Protein AF-A0AAU3E1F2-F1 (afdb_monomer_lite)

Foldseek 3Di:
DALLVCCVPPVPVSCVLPDDDPDDCVVVCVVCVVVLVVQLVVQCQFQNNVCSVVLSVVLVVLLSVLSVCVSVVVDDCVVPVDHSVRSSVVSVVPHHGDD

Radius of gyration: 14.95 Å; chains: 1; bounding box: 29×42×34 Å

pLDDT: mean 90.67, std 7.1, range [60.06, 97.69]

Sequence (99 aa):
MSPVETGRSHPHLYRLMFATPAADPTAAVHTAQRAHDLFVEIVAGVVGPAQAQQYGALLVTTAHGVTNLELSGHLTWDKWHAIAEDLGDLLIGLLPRTA

Secondary structure (DSSP, 8-state):
--HHHHHHH-HHHHHHHTSPPSS-THHHHHHHHHHHHHHHHHHHHHH-TTTHHHHHHHHHHHHHHHHHHHHTT-S-HHHHS--HHHHHHHHHHTSPPP-

Structure (mmCIF, N/CA/C/O backbone):
data_AF-A0AAU3E1F2-F1
#
_entry.id   AF-A0AAU3E1F2-F1
#
loop_
_atom_site.group_PDB
_atom_site.id
_atom_site.type_symbol
_atom_site.label_atom_id
_atom_site.label_alt_id
_atom_site.label_comp_id
_atom_site.label_asym_id
_atom_site.label_entity_id
_atom_site.label_seq_id
_atom_site.pdbx_PDB_ins_code
_atom_site.Cartn_x
_atom_site.Cartn_y
_atom_site.Cartn_z
_atom_site.occupancy
_atom_site.B_iso_or_equiv
_atom_site.auth_seq_id
_atom_site.auth_comp_id
_atom_site.auth_asym_id
_atom_site.auth_atom_id
_atom_site.pdbx_PDB_model_num
ATOM 1 N N . MET A 1 1 ? -7.782 -0.219 -11.690 1.00 65.25 1 MET A N 1
ATOM 2 C CA . MET A 1 1 ? -6.404 -0.559 -12.077 1.00 65.25 1 MET A CA 1
ATOM 3 C C . MET A 1 1 ? -5.539 -0.412 -10.840 1.00 65.25 1 MET A C 1
ATOM 5 O O . MET A 1 1 ? -5.567 0.655 -10.234 1.00 65.25 1 MET A O 1
ATOM 9 N N . SER A 1 2 ? -4.881 -1.481 -10.404 1.00 81.12 2 SER A N 1
ATOM 10 C CA . SER A 1 2 ? -4.037 -1.491 -9.207 1.00 81.12 2 SER A CA 1
ATOM 11 C C . SER A 1 2 ? -2.690 -0.788 -9.459 1.00 81.12 2 SER A C 1
ATOM 13 O O . SER A 1 2 ? -2.307 -0.567 -10.617 1.00 81.12 2 SER A O 1
ATOM 15 N N . PRO A 1 3 ? -1.934 -0.436 -8.401 1.00 81.81 3 PRO A N 1
ATOM 16 C CA . PRO A 1 3 ? -0.561 0.048 -8.539 1.00 81.81 3 PRO A CA 1
ATOM 17 C C . PRO A 1 3 ? 0.331 -0.928 -9.324 1.00 81.81 3 PRO A C 1
ATOM 19 O O . PRO A 1 3 ? 1.065 -0.488 -10.205 1.00 81.81 3 PRO A O 1
ATOM 22 N N . VAL A 1 4 ? 0.194 -2.238 -9.084 1.00 85.56 4 VAL A N 1
ATOM 23 C CA . VAL A 1 4 ? 0.940 -3.302 -9.784 1.00 85.56 4 VAL A CA 1
ATOM 24 C C . VAL A 1 4 ? 0.603 -3.310 -11.277 1.00 85.56 4 VAL A C 1
ATOM 26 O O . VAL A 1 4 ? 1.494 -3.234 -12.122 1.00 85.56 4 VAL A O 1
ATOM 29 N N . GLU A 1 5 ? -0.687 -3.299 -11.625 1.00 89.38 5 GLU A N 1
ATOM 30 C CA . GLU A 1 5 ? -1.141 -3.261 -13.023 1.00 89.38 5 GLU A CA 1
ATOM 31 C C . GLU A 1 5 ? -0.662 -1.995 -13.747 1.00 89.38 5 GLU A C 1
ATOM 33 O O . GLU A 1 5 ? -0.262 -2.044 -14.914 1.00 89.38 5 GLU A O 1
ATOM 38 N N . THR A 1 6 ? -0.667 -0.858 -13.044 1.00 88.00 6 THR A N 1
ATOM 39 C CA . THR A 1 6 ? -0.158 0.419 -13.562 1.00 88.00 6 THR A CA 1
ATOM 40 C C . THR A 1 6 ? 1.354 0.361 -13.770 1.00 88.00 6 THR A C 1
ATOM 42 O O . THR A 1 6 ? 1.840 0.829 -14.797 1.00 88.00 6 THR A O 1
ATOM 45 N N . GLY A 1 7 ? 2.097 -0.241 -12.837 1.00 87.81 7 GLY A N 1
ATOM 46 C CA . GLY A 1 7 ? 3.535 -0.471 -12.955 1.00 87.81 7 GLY A CA 1
ATOM 47 C C . GLY A 1 7 ? 3.887 -1.293 -14.191 1.00 87.81 7 GLY A C 1
ATOM 48 O O . GLY A 1 7 ? 4.752 -0.884 -14.962 1.00 87.81 7 GLY A O 1
ATOM 49 N N . ARG A 1 8 ? 3.168 -2.396 -14.429 1.00 91.62 8 ARG A N 1
ATOM 50 C CA . ARG A 1 8 ? 3.366 -3.271 -15.598 1.00 91.62 8 ARG A CA 1
ATOM 51 C C . ARG A 1 8 ? 2.999 -2.587 -16.917 1.00 91.62 8 ARG A C 1
ATOM 53 O O . ARG A 1 8 ? 3.763 -2.648 -17.875 1.00 91.62 8 ARG A O 1
ATOM 60 N N . SER A 1 9 ? 1.842 -1.925 -16.964 1.00 94.38 9 SER A N 1
ATOM 61 C CA . SER A 1 9 ? 1.291 -1.366 -18.210 1.00 94.38 9 SER A CA 1
ATOM 62 C C . SER A 1 9 ? 1.897 -0.009 -18.579 1.00 94.38 9 SER A C 1
ATOM 64 O O . SER A 1 9 ? 2.018 0.325 -19.755 1.00 94.38 9 SER A O 1
ATOM 66 N N . HIS A 1 10 ? 2.278 0.790 -17.578 1.00 92.75 10 HIS A N 1
ATOM 67 C CA . HIS A 1 10 ? 2.746 2.166 -17.742 1.00 92.75 10 HIS A CA 1
ATOM 68 C C . HIS A 1 10 ? 3.899 2.494 -16.769 1.00 92.75 10 HIS A C 1
ATOM 70 O O . HIS A 1 10 ? 3.786 3.410 -15.946 1.00 92.75 10 HIS A O 1
ATOM 76 N N . PRO A 1 11 ? 5.058 1.817 -16.874 1.00 88.88 11 PRO A N 1
ATOM 77 C CA . PRO A 1 11 ? 6.144 1.909 -15.888 1.00 88.88 11 PRO A CA 1
ATOM 78 C C . PRO A 1 11 ? 6.728 3.320 -15.721 1.00 88.88 11 PRO A C 1
ATOM 80 O O . PRO A 1 11 ? 7.299 3.647 -14.679 1.00 88.88 11 PRO A O 1
ATOM 83 N N . HIS A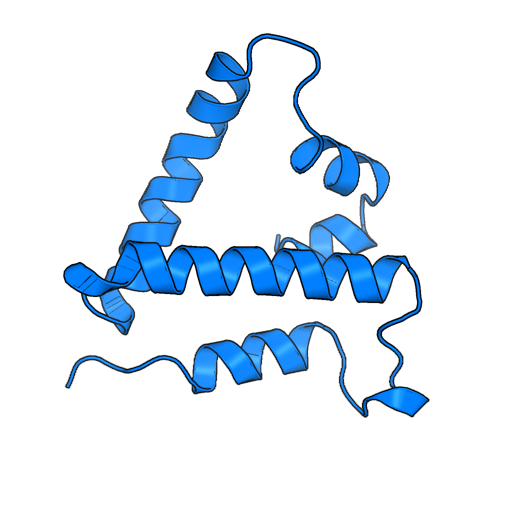 1 12 ? 6.613 4.172 -16.742 1.00 90.12 12 HIS A N 1
ATOM 84 C CA . HIS A 1 12 ? 7.036 5.573 -16.675 1.00 90.12 12 HIS A CA 1
ATOM 85 C C . HIS A 1 12 ? 6.025 6.455 -15.925 1.00 90.12 12 HIS A C 1
ATOM 87 O O . HIS A 1 12 ? 6.437 7.302 -15.136 1.00 90.12 12 HIS A O 1
ATOM 93 N N . LEU A 1 13 ? 4.718 6.230 -16.118 1.00 88.62 13 LEU A N 1
ATOM 94 C CA . LEU A 1 13 ? 3.667 6.955 -15.391 1.00 88.62 13 LEU A CA 1
ATOM 95 C C . LEU A 1 13 ? 3.634 6.548 -13.921 1.00 88.62 13 LEU A C 1
ATOM 97 O O . LEU A 1 13 ? 3.514 7.407 -13.054 1.00 88.62 13 LEU A O 1
ATOM 101 N N . TYR A 1 14 ? 3.818 5.256 -13.639 1.00 89.38 14 TYR A N 1
ATOM 102 C CA . TYR A 1 14 ? 3.936 4.759 -12.273 1.00 89.38 14 TYR A CA 1
ATOM 103 C C . TYR A 1 14 ? 5.071 5.463 -11.515 1.00 89.38 14 TYR A C 1
ATOM 105 O O . TYR A 1 14 ? 4.865 5.978 -10.420 1.00 89.38 14 TYR A O 1
ATOM 113 N N . ARG A 1 15 ? 6.259 5.567 -12.129 1.00 87.62 15 ARG A N 1
ATOM 114 C CA . ARG A 1 15 ? 7.389 6.306 -11.544 1.00 87.62 15 ARG A CA 1
ATOM 115 C C . ARG A 1 15 ? 7.078 7.784 -11.320 1.00 87.62 15 ARG A C 1
ATOM 117 O O . ARG A 1 15 ? 7.482 8.316 -10.295 1.00 87.62 15 ARG A O 1
ATOM 124 N N . LEU A 1 16 ? 6.362 8.434 -12.238 1.00 88.50 16 LEU A N 1
ATOM 125 C CA . LEU A 1 16 ? 5.970 9.836 -12.083 1.00 88.50 16 LEU A CA 1
ATOM 126 C C . LEU A 1 16 ? 4.985 10.038 -10.921 1.00 88.50 16 LEU A C 1
ATOM 128 O O . LEU A 1 16 ? 5.130 10.996 -10.171 1.00 88.50 16 LEU A O 1
ATOM 132 N N . MET A 1 17 ? 4.023 9.125 -10.745 1.00 85.69 17 MET A N 1
ATOM 133 C CA . MET A 1 17 ? 3.007 9.198 -9.686 1.00 85.69 17 MET A CA 1
ATOM 134 C C . MET A 1 17 ? 3.604 9.145 -8.271 1.00 85.69 17 MET A C 1
ATOM 136 O O . MET A 1 17 ? 3.036 9.722 -7.349 1.00 85.69 17 MET A O 1
ATOM 140 N N . PHE A 1 18 ? 4.747 8.475 -8.106 1.00 83.88 18 PHE A N 1
ATOM 141 C CA . PHE A 1 18 ? 5.418 8.290 -6.814 1.00 83.88 18 PHE A CA 1
ATOM 142 C C . PHE A 1 1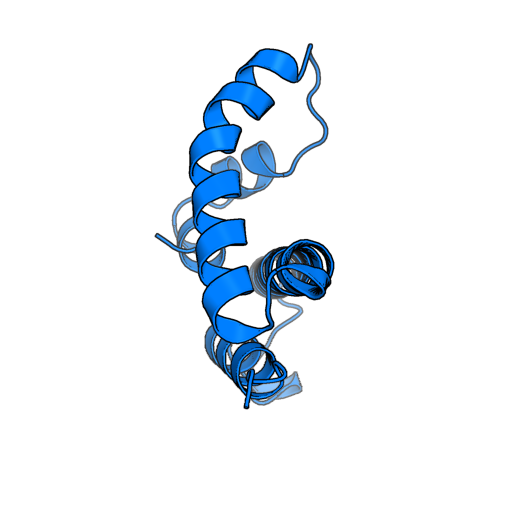8 ? 6.750 9.044 -6.682 1.00 83.88 18 PHE A C 1
ATOM 144 O O . PHE A 1 18 ? 7.464 8.864 -5.697 1.00 83.88 18 PHE A O 1
ATOM 151 N N . ALA A 1 19 ? 7.108 9.879 -7.658 1.00 84.94 19 ALA A N 1
ATOM 152 C CA . ALA A 1 19 ? 8.280 10.736 -7.554 1.00 84.94 19 ALA A CA 1
ATOM 153 C C . ALA A 1 19 ? 8.012 11.918 -6.613 1.00 84.94 19 ALA A C 1
ATOM 155 O O . ALA A 1 19 ? 6.885 12.406 -6.510 1.00 84.94 19 ALA A O 1
ATOM 156 N N . THR A 1 20 ? 9.068 12.437 -5.982 1.00 78.69 20 THR A N 1
ATOM 157 C CA . THR A 1 20 ? 8.992 13.728 -5.292 1.00 78.69 20 THR A CA 1
ATOM 158 C C . THR A 1 20 ? 8.591 14.812 -6.301 1.00 78.69 20 THR A C 1
ATOM 160 O O . THR A 1 20 ? 9.288 14.975 -7.309 1.00 78.69 20 THR A O 1
ATOM 163 N N . PRO A 1 21 ? 7.498 15.558 -6.066 1.00 75.81 21 PRO A N 1
ATOM 164 C CA . PRO A 1 21 ? 7.049 16.592 -6.992 1.00 75.81 21 PRO A CA 1
ATOM 165 C C . PRO A 1 21 ? 8.108 17.686 -7.158 1.00 75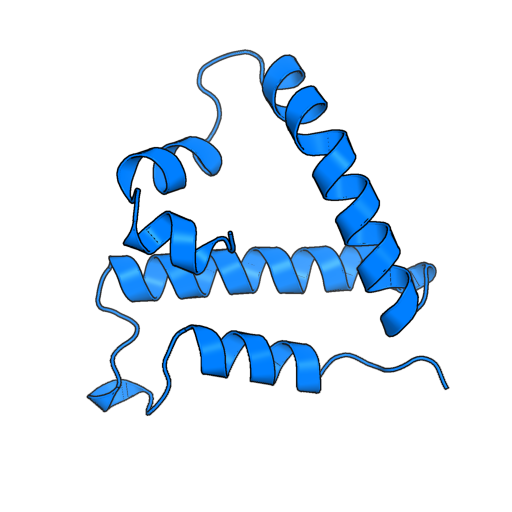.81 21 PRO A C 1
ATOM 167 O O . PRO A 1 21 ? 8.632 18.208 -6.178 1.00 75.81 21 PRO A O 1
ATOM 170 N N . ALA A 1 22 ? 8.422 18.044 -8.406 1.00 75.38 22 ALA A N 1
ATOM 171 C CA . ALA A 1 22 ? 9.372 19.118 -8.718 1.00 75.38 22 ALA A CA 1
ATOM 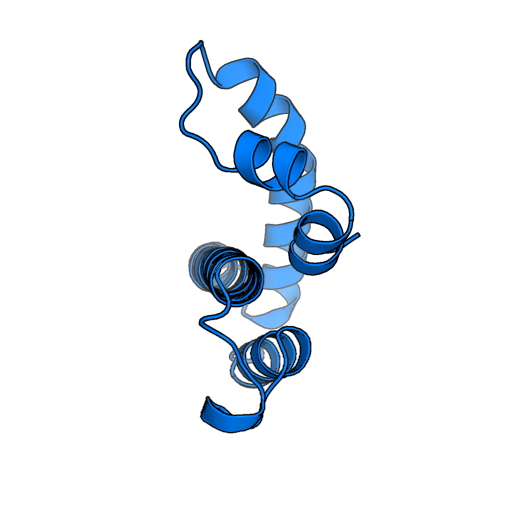172 C C . ALA A 1 22 ? 8.767 20.531 -8.566 1.00 75.38 22 ALA A C 1
ATOM 174 O O . ALA A 1 22 ? 9.497 21.518 -8.546 1.00 75.38 22 ALA A O 1
ATOM 175 N N . ALA A 1 23 ? 7.438 20.623 -8.479 1.00 77.00 23 ALA A N 1
ATOM 176 C CA . ALA A 1 23 ? 6.662 21.847 -8.299 1.00 77.00 23 ALA A CA 1
ATOM 177 C C . ALA A 1 23 ? 5.709 21.696 -7.100 1.00 77.00 23 ALA A C 1
ATOM 179 O O . ALA A 1 23 ? 5.680 20.640 -6.466 1.00 77.00 23 ALA A O 1
ATOM 180 N N . ASP A 1 24 ? 4.927 22.740 -6.807 1.00 80.12 24 ASP A N 1
ATOM 181 C CA . ASP A 1 24 ? 3.914 22.721 -5.746 1.00 80.12 24 ASP A CA 1
ATOM 182 C C . ASP A 1 24 ? 3.007 21.474 -5.861 1.00 80.12 24 ASP A C 1
ATOM 184 O O . ASP A 1 24 ? 2.296 21.314 -6.862 1.00 80.12 24 ASP A O 1
ATOM 188 N N . PRO A 1 25 ? 3.018 20.576 -4.856 1.00 79.50 25 PRO A N 1
ATOM 189 C CA . PRO A 1 25 ? 2.266 19.333 -4.905 1.00 79.50 25 PRO A CA 1
ATOM 190 C C . PRO A 1 25 ? 0.763 19.531 -4.694 1.00 79.50 25 PRO A C 1
ATOM 192 O O . PRO A 1 25 ? 0.014 18.573 -4.872 1.00 79.50 25 PRO A O 1
ATOM 195 N N . THR A 1 26 ? 0.299 20.731 -4.325 1.00 83.94 26 THR A N 1
ATOM 196 C CA . THR A 1 26 ? -1.089 20.993 -3.905 1.00 83.94 26 THR A CA 1
ATOM 197 C C . THR A 1 26 ? -2.119 20.480 -4.912 1.00 83.94 26 THR A C 1
ATOM 199 O O . THR A 1 26 ? -3.074 19.803 -4.533 1.00 83.94 26 THR A O 1
ATOM 202 N N . ALA A 1 27 ? -1.908 20.722 -6.209 1.00 80.19 27 ALA A N 1
ATOM 203 C CA . ALA A 1 27 ? -2.822 20.251 -7.252 1.00 80.19 27 ALA A CA 1
ATOM 204 C C . ALA A 1 27 ? -2.848 18.713 -7.373 1.00 80.19 27 A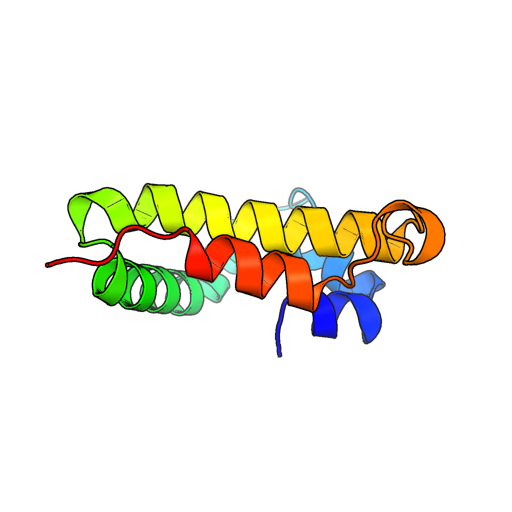LA A C 1
ATOM 206 O O . ALA A 1 27 ? -3.914 18.117 -7.562 1.00 80.19 27 ALA A O 1
ATOM 207 N N . ALA A 1 28 ? -1.691 18.058 -7.233 1.00 78.31 28 ALA A N 1
ATOM 208 C CA . ALA A 1 28 ? -1.582 16.601 -7.274 1.00 78.31 28 ALA A CA 1
ATOM 209 C C . ALA A 1 28 ? -2.219 15.959 -6.031 1.00 78.31 28 ALA A C 1
ATOM 211 O O . ALA A 1 28 ? -2.992 15.009 -6.161 1.00 78.31 28 ALA A O 1
ATOM 212 N N . VAL A 1 29 ? -1.971 16.529 -4.848 1.00 82.25 29 VAL A N 1
ATOM 213 C CA . VAL A 1 29 ? -2.587 16.111 -3.580 1.00 82.25 29 VAL A CA 1
ATOM 214 C C . VAL A 1 29 ? -4.104 16.217 -3.675 1.00 82.25 29 VAL A C 1
ATOM 216 O O . VAL A 1 29 ? -4.792 15.228 -3.446 1.00 82.25 29 VAL A O 1
ATOM 219 N N . HIS A 1 30 ? -4.629 17.366 -4.107 1.00 82.75 30 HIS A N 1
ATOM 220 C CA . HIS A 1 30 ? -6.071 17.574 -4.236 1.00 82.75 30 HIS A CA 1
ATOM 221 C C . HIS A 1 30 ? -6.719 16.597 -5.233 1.00 82.75 30 HIS A C 1
ATOM 223 O O . HIS A 1 30 ? -7.840 16.134 -5.028 1.00 82.75 30 HIS A O 1
ATOM 229 N N . THR A 1 31 ? -6.011 16.243 -6.310 1.00 84.38 31 THR A N 1
ATOM 230 C CA . THR A 1 31 ? -6.488 15.258 -7.295 1.00 84.38 31 THR A CA 1
ATOM 231 C C . THR A 1 31 ? -6.545 13.847 -6.704 1.00 84.38 31 THR A C 1
ATOM 233 O O . THR A 1 31 ? -7.505 13.115 -6.948 1.00 84.38 31 THR A O 1
ATOM 236 N N . ALA A 1 32 ? -5.548 13.467 -5.902 1.00 84.00 32 ALA A N 1
ATOM 237 C CA . ALA A 1 32 ? -5.490 12.158 -5.254 1.00 84.00 32 ALA A CA 1
ATOM 238 C C . ALA A 1 32 ? -6.415 12.043 -4.030 1.00 84.00 32 ALA A C 1
ATOM 240 O O . ALA A 1 32 ? -6.785 10.933 -3.648 1.00 84.00 32 ALA A O 1
ATOM 241 N N . GLN A 1 33 ? -6.813 13.170 -3.433 1.00 88.12 33 GLN A N 1
ATOM 242 C CA . GLN A 1 33 ? -7.481 13.218 -2.134 1.00 88.12 33 GLN A CA 1
ATOM 243 C C . GLN A 1 33 ? -8.767 12.392 -2.085 1.00 88.12 33 GLN A C 1
ATOM 245 O O . GLN A 1 33 ? -8.921 11.568 -1.196 1.00 88.12 33 GLN A O 1
ATOM 250 N N . ARG A 1 34 ? -9.636 12.492 -3.098 1.00 88.88 34 ARG A N 1
ATOM 251 C CA . ARG A 1 34 ? -10.867 11.681 -3.140 1.00 88.88 34 ARG A CA 1
ATOM 252 C C . ARG A 1 34 ? -10.581 10.176 -3.153 1.00 88.88 34 ARG A C 1
ATOM 254 O O . ARG A 1 34 ? -11.285 9.412 -2.502 1.00 88.88 34 ARG A O 1
ATOM 261 N N . ALA A 1 35 ? -9.585 9.743 -3.925 1.00 89.19 35 ALA A N 1
ATOM 262 C CA . ALA A 1 35 ? -9.218 8.330 -3.994 1.00 89.19 35 ALA A CA 1
ATOM 263 C C . ALA A 1 35 ? -8.595 7.857 -2.672 1.00 89.19 35 ALA A C 1
ATOM 265 O O . ALA A 1 35 ? -8.867 6.743 -2.233 1.00 89.19 35 ALA A O 1
ATOM 266 N N . HIS A 1 36 ? -7.807 8.719 -2.027 1.00 91.12 36 HIS A N 1
ATOM 267 C CA . HIS A 1 36 ? -7.249 8.469 -0.704 1.00 91.12 36 HIS A CA 1
ATOM 268 C C . HIS A 1 36 ? -8.339 8.353 0.371 1.00 91.12 36 HIS A C 1
ATOM 270 O O . HIS A 1 36 ? -8.327 7.388 1.130 1.00 91.12 36 HIS A O 1
ATOM 276 N N . ASP A 1 37 ? -9.305 9.271 0.401 1.00 94.44 37 ASP A N 1
ATOM 277 C CA . ASP A 1 37 ? -10.388 9.276 1.390 1.00 94.44 37 ASP A CA 1
ATOM 278 C C . ASP A 1 37 ? -11.232 7.996 1.294 1.00 94.44 37 ASP A C 1
ATOM 280 O O . ASP A 1 37 ? -11.446 7.316 2.297 1.00 94.44 37 ASP A O 1
ATOM 284 N N . LEU A 1 38 ? -11.624 7.607 0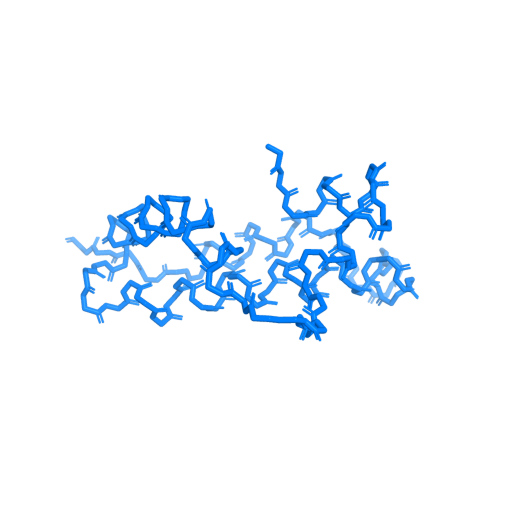.073 1.00 95.69 38 LEU A N 1
ATOM 285 C CA . LEU A 1 38 ? -12.345 6.351 -0.176 1.00 95.69 38 LEU A CA 1
ATOM 286 C C . LEU A 1 38 ? -11.521 5.122 0.223 1.00 95.69 38 LEU A C 1
ATOM 288 O O . LEU A 1 38 ? -12.053 4.157 0.768 1.00 95.69 38 LEU A O 1
ATOM 292 N N . PHE A 1 39 ? -10.216 5.138 -0.044 1.00 95.19 39 PHE A N 1
ATOM 293 C CA . PHE A 1 39 ? -9.328 4.059 0.371 1.00 95.19 39 PHE A CA 1
ATOM 294 C C . PHE A 1 39 ? -9.287 3.921 1.898 1.00 95.19 39 PHE A C 1
ATOM 296 O O . PHE A 1 39 ? -9.453 2.816 2.415 1.00 95.19 39 PHE A O 1
ATOM 303 N N . VAL A 1 40 ? -9.122 5.027 2.628 1.00 96.94 40 VAL A N 1
ATOM 304 C CA . VAL A 1 40 ? -9.112 5.019 4.098 1.00 96.94 40 VAL A CA 1
ATOM 305 C C . VAL A 1 40 ? -10.462 4.562 4.656 1.00 96.94 40 VAL A C 1
ATOM 307 O O . VAL A 1 40 ? -10.480 3.805 5.625 1.00 96.94 40 VAL A O 1
ATOM 310 N N . GLU A 1 41 ? -11.578 4.953 4.036 1.00 97.69 41 GLU A N 1
ATOM 311 C CA . GLU A 1 41 ? -12.923 4.492 4.405 1.00 97.69 41 GLU A CA 1
ATOM 312 C C . GLU A 1 41 ? -13.063 2.965 4.280 1.00 97.69 41 GLU A C 1
ATOM 314 O O . GLU A 1 41 ? -13.515 2.303 5.217 1.00 97.69 41 GLU A O 1
ATOM 319 N N . ILE A 1 42 ? -12.603 2.382 3.168 1.00 97.06 42 ILE A N 1
ATOM 320 C CA . ILE A 1 42 ? -12.615 0.926 2.959 1.00 97.06 42 ILE A CA 1
ATOM 321 C C . ILE A 1 42 ? -11.768 0.217 4.019 1.00 97.06 42 ILE A C 1
ATOM 323 O O . ILE A 1 42 ? -12.214 -0.762 4.618 1.00 97.06 42 ILE A O 1
ATOM 327 N N . VAL A 1 43 ? -10.557 0.716 4.281 1.00 97.31 43 VAL A N 1
ATOM 328 C CA . VAL A 1 43 ? -9.668 0.131 5.293 1.00 97.31 43 VAL A CA 1
ATOM 329 C C . VAL A 1 43 ? -10.306 0.219 6.680 1.00 97.31 43 VAL A C 1
ATOM 331 O O . VAL A 1 43 ? -10.289 -0.766 7.418 1.00 97.31 43 VAL A O 1
ATOM 334 N N . ALA A 1 44 ? -10.932 1.348 7.022 1.00 97.31 44 ALA A N 1
ATOM 335 C CA . ALA A 1 44 ? -11.651 1.518 8.283 1.00 97.31 44 ALA A CA 1
ATOM 336 C C . ALA A 1 44 ? -12.767 0.482 8.470 1.00 97.31 44 ALA A C 1
ATOM 338 O O . ALA A 1 44 ? -12.969 0.015 9.590 1.00 97.31 44 ALA A O 1
ATOM 339 N N . GLY A 1 45 ? -13.443 0.079 7.390 1.00 96.94 45 GLY A N 1
ATOM 340 C CA . GLY A 1 45 ? -14.442 -0.992 7.413 1.00 96.94 45 GLY A CA 1
ATOM 341 C C . GLY A 1 45 ? -13.883 -2.371 7.793 1.00 96.94 45 GLY A C 1
ATOM 342 O O . GLY A 1 45 ? -14.639 -3.215 8.263 1.00 96.94 45 GLY A O 1
ATOM 343 N N . VAL A 1 46 ? -12.574 -2.596 7.627 1.00 96.94 46 VAL A N 1
ATOM 344 C CA . VAL A 1 46 ? -11.904 -3.872 7.937 1.00 96.94 46 VAL A CA 1
ATOM 345 C C . VAL A 1 46 ? -11.230 -3.848 9.310 1.00 96.94 46 VAL A C 1
ATOM 347 O O . VAL A 1 46 ? -11.414 -4.770 10.102 1.00 96.94 46 VAL A O 1
ATOM 350 N N . VAL A 1 47 ? -10.442 -2.805 9.591 1.00 97.12 47 VAL A N 1
ATOM 351 C CA . VAL A 1 47 ? -9.554 -2.737 10.775 1.00 97.12 47 VAL A CA 1
ATOM 352 C C . VAL A 1 47 ? -10.074 -1.810 11.883 1.00 97.12 47 VAL A C 1
ATOM 354 O O . VAL A 1 47 ? -9.459 -1.683 12.948 1.00 97.12 47 VAL A O 1
ATOM 357 N N . GLY A 1 48 ? -11.197 -1.135 11.630 1.00 97.25 48 GLY A N 1
ATOM 358 C CA . GLY A 1 48 ? -11.759 -0.088 12.475 1.00 97.25 48 GLY A CA 1
ATOM 359 C C . GLY A 1 48 ? -11.146 1.299 12.210 1.00 97.25 48 GLY A C 1
ATOM 360 O O . GLY A 1 48 ? -9.980 1.419 11.822 1.00 97.25 48 GLY A O 1
ATOM 361 N N . PRO A 1 49 ? -11.896 2.387 12.469 1.00 96.56 49 PRO A N 1
ATOM 362 C CA . PRO A 1 49 ? -11.484 3.752 12.120 1.00 96.56 49 PRO A CA 1
ATOM 363 C C . PRO A 1 49 ? -10.215 4.213 12.847 1.00 96.56 49 PRO A C 1
ATOM 365 O O . PRO A 1 49 ? -9.416 4.951 12.279 1.00 96.56 49 PRO A O 1
ATOM 368 N N . ALA A 1 50 ? -9.987 3.740 14.078 1.00 96.75 50 ALA A N 1
ATOM 369 C CA . ALA A 1 50 ? -8.815 4.108 14.873 1.00 96.75 50 ALA A CA 1
ATOM 370 C C . ALA A 1 50 ? -7.488 3.633 14.255 1.00 96.75 50 ALA A C 1
ATOM 372 O O . ALA A 1 50 ? -6.456 4.265 14.462 1.00 96.75 50 ALA A O 1
ATOM 373 N N . GLN A 1 51 ? -7.513 2.536 13.492 1.00 96.69 51 GLN A N 1
ATOM 374 C CA . GLN A 1 51 ? -6.314 1.933 12.902 1.00 96.69 51 GLN A CA 1
ATOM 375 C C . GLN A 1 51 ? -6.231 2.148 11.381 1.00 96.69 51 GLN A C 1
ATOM 377 O O . GLN A 1 51 ? -5.225 1.796 10.762 1.00 96.69 51 GLN A O 1
ATOM 382 N N . ALA A 1 52 ? -7.259 2.749 10.772 1.00 97.06 52 ALA A N 1
ATOM 383 C CA . ALA A 1 52 ? -7.411 2.848 9.322 1.00 97.06 52 ALA A CA 1
ATOM 384 C C . ALA A 1 52 ? -6.230 3.540 8.632 1.00 97.06 52 ALA A C 1
ATOM 386 O O . ALA A 1 52 ? -5.735 3.064 7.615 1.00 97.06 52 ALA A O 1
ATOM 387 N N . GLN A 1 53 ? -5.725 4.625 9.222 1.00 96.00 53 GLN A N 1
ATOM 388 C CA . GLN A 1 53 ? -4.577 5.356 8.681 1.00 96.00 53 GLN A CA 1
ATOM 389 C C . GLN A 1 53 ? -3.289 4.517 8.707 1.00 96.00 53 GLN A C 1
ATOM 391 O O . GLN A 1 53 ? -2.548 4.480 7.727 1.00 96.00 53 GLN A O 1
ATOM 396 N N . GLN A 1 54 ? -3.032 3.798 9.805 1.00 96.94 54 GLN A N 1
ATOM 397 C CA . GLN A 1 54 ? -1.815 2.995 9.966 1.00 96.94 54 GLN A CA 1
ATOM 398 C C . GLN A 1 54 ? -1.806 1.784 9.023 1.00 96.94 54 GLN A C 1
ATOM 400 O O . GLN A 1 54 ? -0.823 1.563 8.315 1.00 96.94 54 GLN A O 1
ATOM 405 N N . TYR A 1 55 ? -2.911 1.036 8.952 1.00 97.38 55 TYR A N 1
ATOM 406 C CA . TYR A 1 55 ? -3.020 -0.087 8.014 1.00 97.38 55 TYR A CA 1
ATOM 407 C C . TYR A 1 55 ? -3.133 0.374 6.562 1.00 97.38 55 TYR A C 1
ATOM 409 O O . TYR A 1 55 ? -2.587 -0.279 5.676 1.00 97.38 55 TYR A O 1
ATOM 417 N N . GLY A 1 56 ? -3.757 1.525 6.306 1.00 96.56 56 GLY A N 1
ATOM 418 C CA . GLY A 1 56 ? -3.772 2.140 4.984 1.00 96.56 56 GLY A CA 1
ATOM 419 C C . GLY A 1 56 ? -2.357 2.447 4.488 1.00 96.56 56 GLY A C 1
ATOM 420 O O . GLY A 1 56 ? -1.993 2.077 3.372 1.00 96.56 56 GLY A O 1
ATOM 421 N N . ALA A 1 57 ? -1.518 3.039 5.342 1.00 96.06 57 ALA A N 1
ATOM 422 C CA . ALA A 1 57 ? -0.111 3.275 5.031 1.00 96.06 57 ALA A CA 1
ATOM 423 C C . ALA A 1 57 ? 0.660 1.964 4.781 1.00 96.06 57 ALA A C 1
ATOM 425 O O . ALA A 1 57 ? 1.449 1.887 3.837 1.00 96.06 57 ALA A O 1
ATOM 426 N N . LEU A 1 58 ? 0.409 0.913 5.568 1.00 96.50 58 LEU A N 1
ATOM 427 C CA . LEU A 1 58 ? 1.047 -0.396 5.383 1.00 96.50 58 LEU A CA 1
ATOM 428 C C . LEU A 1 58 ? 0.685 -1.033 4.029 1.00 96.50 58 LEU A C 1
ATOM 430 O O . LEU A 1 58 ? 1.557 -1.535 3.320 1.00 96.50 58 LEU A O 1
ATOM 434 N N . LEU A 1 59 ? -0.588 -0.962 3.639 1.00 95.81 59 LEU A N 1
ATOM 435 C CA . LEU A 1 59 ? -1.070 -1.465 2.351 1.00 95.81 59 LEU A CA 1
ATOM 436 C C . LEU A 1 59 ? -0.448 -0.700 1.176 1.00 95.81 59 LEU A C 1
ATOM 438 O O . LEU A 1 59 ? 0.062 -1.317 0.241 1.00 95.81 59 LEU A O 1
ATOM 442 N N . VAL A 1 60 ? -0.431 0.637 1.234 1.00 93.62 60 VAL A N 1
ATOM 443 C CA . VAL A 1 60 ? 0.148 1.477 0.170 1.00 93.62 60 VAL A CA 1
ATOM 444 C C . VAL A 1 60 ? 1.652 1.252 0.036 1.00 93.62 60 VAL A C 1
ATOM 446 O O . VAL A 1 60 ? 2.148 1.072 -1.075 1.00 93.62 60 VAL A O 1
ATOM 449 N N . THR A 1 61 ? 2.385 1.231 1.151 1.00 94.12 61 THR A N 1
ATOM 450 C CA . THR A 1 61 ? 3.838 0.992 1.136 1.00 94.12 61 THR A CA 1
ATOM 451 C C . THR A 1 61 ? 4.179 -0.399 0.613 1.00 94.12 61 THR A C 1
ATOM 453 O O . THR A 1 61 ? 5.124 -0.535 -0.162 1.00 94.12 61 THR A O 1
ATOM 456 N N . THR A 1 62 ? 3.378 -1.413 0.947 1.00 94.62 62 THR A N 1
ATOM 457 C CA . THR A 1 62 ? 3.558 -2.775 0.429 1.00 94.62 62 THR A CA 1
ATOM 458 C C . THR A 1 62 ? 3.286 -2.844 -1.065 1.00 94.62 62 THR A C 1
ATOM 460 O O . THR A 1 62 ? 4.149 -3.304 -1.807 1.00 94.62 62 THR A O 1
ATOM 463 N N . ALA A 1 63 ? 2.148 -2.325 -1.536 1.00 92.62 63 ALA A N 1
ATOM 464 C CA . ALA A 1 63 ? 1.845 -2.284 -2.966 1.00 92.62 63 ALA A CA 1
ATOM 465 C C . ALA A 1 63 ? 2.945 -1.549 -3.749 1.00 92.62 63 ALA A C 1
ATOM 467 O O . ALA A 1 63 ? 3.374 -2.009 -4.812 1.00 92.62 63 ALA A O 1
ATOM 468 N N . HIS A 1 64 ? 3.453 -0.443 -3.196 1.00 93.12 64 HIS A N 1
ATOM 469 C CA . HIS A 1 64 ? 4.538 0.309 -3.809 1.00 93.12 64 HIS A CA 1
ATOM 470 C C . HIS A 1 64 ? 5.853 -0.481 -3.856 1.00 93.12 64 HIS A C 1
ATOM 472 O O . HIS A 1 64 ? 6.475 -0.583 -4.916 1.00 93.12 64 HIS A O 1
ATOM 478 N N . GLY A 1 65 ? 6.256 -1.069 -2.728 1.00 93.88 65 GLY A N 1
ATOM 479 C CA . GLY A 1 65 ? 7.482 -1.854 -2.605 1.00 93.88 65 GLY A CA 1
ATOM 480 C C . GLY A 1 65 ? 7.473 -3.099 -3.487 1.00 93.88 65 GLY A C 1
ATOM 481 O O . GLY A 1 65 ? 8.434 -3.333 -4.214 1.00 93.88 65 GLY A O 1
ATOM 482 N N . VAL A 1 66 ? 6.370 -3.850 -3.490 1.00 95.25 66 VAL A N 1
ATOM 483 C CA . VAL A 1 66 ? 6.178 -5.038 -4.332 1.00 95.25 66 VAL A CA 1
ATOM 484 C C . VAL A 1 66 ? 6.271 -4.676 -5.813 1.00 95.25 66 VAL A C 1
ATOM 486 O O . VAL A 1 66 ? 7.036 -5.304 -6.542 1.00 95.25 66 VAL A O 1
ATOM 489 N N . THR A 1 67 ? 5.583 -3.613 -6.247 1.00 91.88 67 THR A N 1
ATOM 490 C CA . THR A 1 67 ? 5.662 -3.144 -7.640 1.00 91.88 67 THR A CA 1
ATOM 491 C C . THR A 1 67 ? 7.095 -2.760 -8.014 1.00 91.88 67 THR A C 1
ATOM 493 O O . THR A 1 67 ? 7.574 -3.110 -9.089 1.00 91.88 67 THR A O 1
ATOM 496 N N . ASN A 1 68 ? 7.820 -2.067 -7.131 1.00 92.19 68 ASN A N 1
ATOM 497 C CA . ASN A 1 68 ? 9.202 -1.675 -7.404 1.00 92.19 68 ASN A CA 1
ATOM 498 C C . ASN A 1 68 ? 10.163 -2.878 -7.440 1.00 92.19 68 ASN A C 1
ATOM 500 O O . ASN A 1 68 ? 11.066 -2.926 -8.277 1.00 92.19 68 ASN A O 1
ATOM 504 N N . LEU A 1 69 ? 9.974 -3.868 -6.563 1.00 94.12 69 LEU A N 1
ATOM 505 C CA . LEU A 1 69 ? 10.750 -5.111 -6.583 1.00 94.12 69 LEU A CA 1
ATOM 506 C C . LEU A 1 69 ? 10.480 -5.916 -7.857 1.00 94.12 69 LEU A C 1
ATOM 508 O O . LEU A 1 69 ? 11.420 -6.454 -8.434 1.00 94.12 69 LEU A O 1
ATOM 512 N N . GLU A 1 70 ? 9.235 -5.956 -8.327 1.00 92.00 70 GLU A N 1
ATOM 513 C CA . GLU A 1 70 ? 8.880 -6.597 -9.593 1.00 92.00 70 GLU A CA 1
ATOM 514 C C . GLU A 1 70 ? 9.517 -5.875 -10.788 1.00 92.00 70 GLU A C 1
ATOM 516 O O . GLU A 1 70 ? 10.257 -6.488 -11.556 1.00 92.00 70 GLU A O 1
ATOM 521 N N . LEU A 1 71 ? 9.331 -4.554 -10.900 1.00 89.50 71 LEU A N 1
ATOM 522 C CA . LEU A 1 71 ? 9.884 -3.753 -12.002 1.00 89.50 71 LEU A CA 1
ATOM 523 C C . LEU A 1 71 ? 11.416 -3.756 -12.054 1.00 89.50 71 LEU A C 1
ATOM 525 O O . LEU A 1 71 ? 11.996 -3.576 -13.123 1.00 89.50 71 LEU A O 1
ATOM 529 N N . SER A 1 72 ? 12.077 -3.939 -10.911 1.00 91.00 72 SER A N 1
ATOM 530 C CA . SER A 1 72 ? 13.538 -4.026 -10.826 1.00 91.00 72 SER A CA 1
ATOM 531 C C . SER A 1 72 ? 14.081 -5.456 -10.941 1.00 91.00 72 SER A C 1
ATOM 533 O O . SER A 1 72 ? 15.294 -5.634 -10.864 1.00 91.00 72 SER A O 1
ATOM 535 N N . GLY A 1 73 ? 13.221 -6.469 -11.100 1.00 92.38 73 GLY A N 1
ATOM 536 C CA . GLY A 1 73 ? 13.622 -7.877 -11.203 1.00 92.38 73 GLY A CA 1
ATOM 537 C C . GLY A 1 73 ? 14.083 -8.518 -9.885 1.00 92.38 73 GLY A C 1
ATOM 538 O O . GLY A 1 73 ? 14.717 -9.569 -9.904 1.00 92.38 73 GLY A O 1
ATOM 539 N N . HIS A 1 74 ? 13.790 -7.904 -8.736 1.00 94.88 74 HIS A N 1
ATOM 540 C CA . HIS A 1 74 ? 14.140 -8.417 -7.402 1.00 94.88 74 HIS A CA 1
ATOM 541 C C . HIS A 1 74 ? 13.032 -9.267 -6.758 1.00 94.88 74 HIS A C 1
ATOM 543 O O . HIS A 1 74 ? 13.292 -9.952 -5.759 1.00 94.88 74 HIS A O 1
ATOM 549 N N . LEU A 1 75 ? 11.823 -9.238 -7.325 1.00 95.31 75 LEU A N 1
ATOM 550 C CA . LEU A 1 75 ? 10.735 -10.166 -7.031 1.00 95.31 75 LEU A CA 1
ATOM 551 C C . LEU A 1 75 ? 10.647 -11.201 -8.157 1.00 95.31 75 LEU A C 1
ATOM 553 O O . LEU A 1 75 ? 10.023 -10.959 -9.186 1.00 95.31 75 LEU A O 1
ATOM 557 N N . THR A 1 76 ? 11.313 -12.340 -7.974 1.00 93.38 76 THR A N 1
ATOM 558 C CA . THR A 1 76 ? 11.273 -13.464 -8.917 1.00 93.38 76 THR A CA 1
ATOM 559 C C . THR A 1 76 ? 10.688 -14.700 -8.255 1.00 93.38 76 THR A C 1
ATOM 561 O O . THR A 1 76 ? 10.914 -14.948 -7.064 1.00 93.38 76 THR A O 1
ATOM 564 N N . TRP A 1 77 ? 9.979 -15.504 -9.050 1.00 93.38 77 TRP A N 1
ATOM 565 C CA . TRP A 1 77 ? 9.424 -16.775 -8.593 1.00 93.38 77 TRP A CA 1
ATOM 566 C C . TRP A 1 77 ? 10.509 -17.706 -8.041 1.00 93.38 77 TRP A C 1
ATOM 568 O O . TRP A 1 77 ? 10.370 -18.206 -6.933 1.00 93.38 77 TRP A O 1
ATOM 578 N N . ASP A 1 78 ? 11.636 -17.852 -8.740 1.00 95.81 78 ASP A N 1
ATOM 579 C CA . ASP A 1 78 ? 12.730 -18.744 -8.321 1.00 95.81 78 ASP A CA 1
ATOM 580 C C . ASP A 1 78 ? 13.315 -18.397 -6.943 1.00 95.81 78 ASP A C 1
ATOM 582 O O . ASP A 1 78 ? 13.832 -19.266 -6.241 1.00 95.81 78 ASP A O 1
ATOM 586 N N . LYS A 1 79 ? 13.256 -17.120 -6.544 1.00 93.00 79 LYS A N 1
ATOM 587 C CA . LYS A 1 79 ? 13.798 -16.653 -5.265 1.00 93.00 79 LYS A CA 1
ATOM 588 C C . LYS A 1 79 ? 12.779 -16.740 -4.135 1.00 93.00 79 LYS A C 1
ATOM 590 O O . LYS A 1 79 ? 13.129 -17.146 -3.030 1.00 93.00 79 LYS A O 1
ATOM 595 N N . TRP A 1 80 ? 11.549 -16.303 -4.390 1.00 95.25 80 TRP A N 1
ATOM 596 C CA . TRP A 1 80 ? 10.561 -16.051 -3.337 1.00 95.25 80 TRP A CA 1
ATOM 597 C C . TRP A 1 80 ? 9.338 -16.962 -3.398 1.00 95.25 80 TRP A C 1
ATOM 599 O O . TRP A 1 80 ? 8.579 -16.985 -2.437 1.00 95.25 80 TRP A O 1
ATOM 609 N N . HIS A 1 81 ? 9.160 -17.714 -4.487 1.00 95.81 81 HIS A N 1
ATOM 610 C CA . HIS A 1 81 ? 7.984 -18.550 -4.748 1.00 95.81 81 HIS A CA 1
ATOM 611 C C . HIS A 1 81 ? 6.663 -17.771 -4.613 1.00 95.81 81 HIS A C 1
ATOM 613 O O . HIS A 1 81 ? 5.692 -18.281 -4.061 1.00 95.81 81 HIS A O 1
ATOM 619 N N . ALA A 1 82 ? 6.658 -16.515 -5.073 1.00 95.38 82 ALA A N 1
ATOM 620 C CA . ALA A 1 82 ? 5.510 -15.616 -5.015 1.00 95.38 82 ALA A CA 1
ATOM 621 C C . ALA A 1 82 ? 5.528 -14.619 -6.183 1.00 95.38 82 ALA A C 1
ATOM 623 O O . ALA A 1 82 ? 6.602 -14.180 -6.615 1.00 95.38 82 ALA A O 1
ATOM 624 N N . ILE A 1 83 ? 4.341 -14.234 -6.653 1.00 94.06 83 ILE A N 1
ATOM 625 C CA . ILE A 1 83 ? 4.127 -13.061 -7.513 1.00 94.06 83 ILE A CA 1
ATOM 626 C C . ILE A 1 83 ? 3.645 -11.858 -6.687 1.00 94.06 83 ILE A C 1
ATOM 628 O O . ILE A 1 83 ? 3.359 -11.971 -5.494 1.00 94.06 83 ILE A O 1
ATOM 632 N N . ALA A 1 84 ? 3.576 -10.679 -7.311 1.00 92.94 84 ALA A N 1
ATOM 633 C CA . ALA A 1 84 ? 3.162 -9.446 -6.642 1.00 92.94 84 ALA A CA 1
ATOM 634 C C . ALA A 1 84 ? 1.777 -9.555 -5.980 1.00 92.94 84 ALA A C 1
ATOM 636 O O . ALA A 1 84 ? 1.576 -9.075 -4.864 1.00 92.94 84 ALA A O 1
ATOM 637 N N . GLU A 1 85 ? 0.843 -10.207 -6.666 1.00 93.19 85 GLU A N 1
ATOM 638 C CA . GLU A 1 85 ? -0.517 -10.448 -6.201 1.00 93.19 85 GLU A CA 1
ATOM 639 C C . GLU A 1 85 ? -0.550 -11.312 -4.930 1.00 93.19 85 GLU A C 1
ATOM 641 O O . GLU A 1 85 ? -1.213 -10.928 -3.968 1.00 93.19 85 GLU A O 1
ATOM 646 N N . ASP A 1 86 ? 0.248 -12.387 -4.866 1.00 95.62 86 ASP A N 1
ATOM 647 C CA . ASP A 1 86 ? 0.310 -13.281 -3.697 1.00 95.62 86 ASP A CA 1
ATOM 648 C C . ASP A 1 86 ? 0.700 -12.522 -2.419 1.00 95.62 86 ASP A C 1
ATOM 650 O O . ASP A 1 86 ? 0.162 -12.767 -1.339 1.00 95.62 86 ASP A O 1
ATOM 654 N N . LEU A 1 87 ? 1.638 -11.575 -2.530 1.00 95.75 87 LEU A N 1
ATOM 655 C CA . LEU A 1 87 ? 2.086 -10.762 -1.396 1.00 95.75 87 LEU A CA 1
ATOM 656 C C . LEU A 1 87 ? 1.024 -9.749 -0.952 1.00 95.75 87 LEU A C 1
ATOM 658 O O . LEU A 1 87 ? 0.915 -9.454 0.241 1.00 95.75 87 LEU A O 1
ATOM 662 N N . GLY A 1 88 ? 0.239 -9.226 -1.897 1.00 93.06 88 GLY A N 1
ATOM 663 C CA . GLY A 1 88 ? -0.915 -8.383 -1.599 1.00 93.06 88 GLY A CA 1
ATOM 664 C C . GLY A 1 88 ? -1.982 -9.153 -0.824 1.00 93.06 88 GLY A C 1
ATOM 665 O O . GLY A 1 88 ? -2.408 -8.706 0.243 1.00 93.06 88 GLY A O 1
ATOM 666 N N . ASP A 1 89 ? -2.342 -10.338 -1.312 1.00 94.94 89 ASP A N 1
ATOM 667 C CA . ASP A 1 89 ? -3.322 -11.216 -0.669 1.00 94.94 89 ASP A CA 1
ATOM 668 C C . ASP A 1 89 ? -2.856 -11.667 0.719 1.00 94.94 89 ASP A C 1
ATOM 670 O O . ASP A 1 89 ? -3.637 -11.652 1.675 1.00 94.94 89 ASP A O 1
ATOM 674 N N . LEU A 1 90 ? -1.566 -11.988 0.868 1.00 96.19 90 LEU A N 1
ATOM 675 C CA . LEU A 1 90 ? -0.974 -12.328 2.159 1.00 96.19 90 LEU A CA 1
ATOM 676 C C . LEU A 1 90 ? -1.117 -11.181 3.166 1.00 96.19 90 LEU A C 1
ATOM 678 O O . LEU A 1 90 ? -1.543 -11.414 4.297 1.00 96.19 90 LEU A O 1
ATOM 682 N N . LEU A 1 91 ? -0.793 -9.942 2.776 1.00 95.50 91 LEU A N 1
ATOM 683 C CA . LEU A 1 91 ? -0.914 -8.795 3.678 1.00 95.50 91 LEU A CA 1
ATOM 684 C C . LEU A 1 91 ? -2.372 -8.538 4.073 1.00 95.50 91 LEU A C 1
ATOM 686 O O . LEU A 1 91 ? -2.648 -8.292 5.246 1.00 95.50 91 LEU A O 1
ATOM 690 N N . ILE A 1 92 ? -3.301 -8.622 3.117 1.00 95.12 92 ILE A N 1
ATOM 691 C CA . ILE A 1 92 ? -4.740 -8.483 3.380 1.00 95.12 92 ILE A CA 1
ATOM 692 C C . ILE A 1 92 ? -5.204 -9.560 4.370 1.00 95.12 92 ILE A C 1
ATOM 694 O O . ILE A 1 92 ? -5.944 -9.256 5.305 1.00 95.12 92 ILE A O 1
ATOM 698 N N . GLY A 1 93 ? -4.729 -10.799 4.216 1.00 96.56 93 GLY A N 1
ATOM 699 C CA . GLY A 1 93 ? -5.033 -11.908 5.120 1.00 96.56 93 GLY A CA 1
ATOM 700 C C . GLY A 1 93 ? -4.512 -11.726 6.551 1.00 96.56 93 GLY A C 1
ATOM 701 O O . GLY A 1 93 ? -5.069 -12.319 7.475 1.00 96.56 93 GLY A O 1
ATOM 702 N N . LEU A 1 94 ? -3.481 -10.897 6.749 1.00 96.00 94 LEU A N 1
ATOM 703 C CA . LEU A 1 94 ? -2.901 -10.575 8.058 1.00 96.00 94 LEU A CA 1
ATOM 704 C C . LEU A 1 94 ? -3.566 -9.377 8.749 1.00 96.00 94 LEU A C 1
ATOM 706 O O . LEU A 1 94 ? -3.253 -9.101 9.910 1.00 96.00 94 LEU A O 1
ATOM 710 N N . LEU A 1 95 ? -4.461 -8.652 8.069 1.00 95.81 95 LEU A N 1
ATOM 711 C CA . LEU A 1 95 ? -5.142 -7.510 8.672 1.00 95.81 95 LEU A CA 1
ATOM 712 C C . LEU A 1 95 ? -6.013 -7.966 9.851 1.00 95.81 95 LEU A C 1
ATOM 714 O O . LEU A 1 95 ? -6.742 -8.960 9.739 1.00 95.81 95 LEU A O 1
ATOM 718 N N . PRO A 1 96 ? -5.999 -7.234 10.980 1.00 94.12 96 PRO A N 1
ATOM 719 C CA . PRO A 1 96 ? -6.941 -7.503 12.048 1.00 94.12 96 PRO A CA 1
ATOM 720 C C . PRO A 1 96 ? -8.347 -7.216 11.529 1.00 94.12 96 PRO A C 1
ATOM 722 O O . PRO A 1 96 ? -8.613 -6.146 10.984 1.00 94.12 96 PRO A O 1
ATOM 725 N N . ARG A 1 97 ? -9.254 -8.171 11.713 1.00 89.12 97 ARG A N 1
ATOM 726 C CA . ARG A 1 97 ? -10.673 -7.947 11.452 1.00 89.12 97 ARG A CA 1
ATOM 727 C C . ARG A 1 97 ? -11.317 -7.421 12.720 1.00 89.12 97 ARG A C 1
ATOM 729 O O . ARG A 1 97 ? -11.083 -7.969 13.798 1.00 89.12 97 ARG A O 1
ATOM 736 N N . THR A 1 98 ? -12.110 -6.366 12.593 1.00 78.81 98 THR A N 1
ATOM 737 C CA . THR A 1 98 ? -13.056 -5.997 13.643 1.00 78.81 98 THR A CA 1
ATOM 738 C C . THR A 1 98 ? -13.935 -7.210 13.958 1.00 78.81 98 THR A C 1
ATOM 740 O O . THR A 1 98 ? -14.414 -7.890 13.048 1.00 78.81 98 THR A O 1
ATOM 743 N N . ALA A 1 99 ? -14.041 -7.535 15.249 1.00 60.06 99 ALA A N 1
ATOM 744 C CA . ALA A 1 99 ? -14.907 -8.601 15.746 1.00 60.06 99 ALA A CA 1
ATOM 745 C C . ALA A 1 99 ? -16.384 -8.208 15.636 1.00 60.06 99 ALA A C 1
ATOM 747 O O . ALA A 1 99 ? -16.675 -6.996 15.777 1.00 60.06 99 ALA A O 1
#